Protein 6U47 (pdb70)

Solvent-accessible surface area: 6214 Å² total; per-residue (Å²): 167,119,110,57,83,41,153,1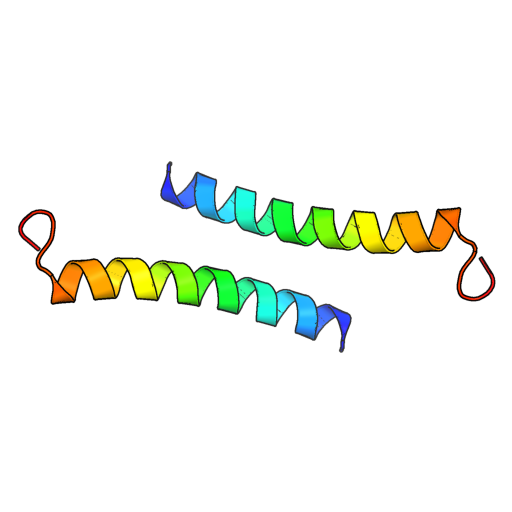32,74,43,47,103,110,22,132,74,89,70,10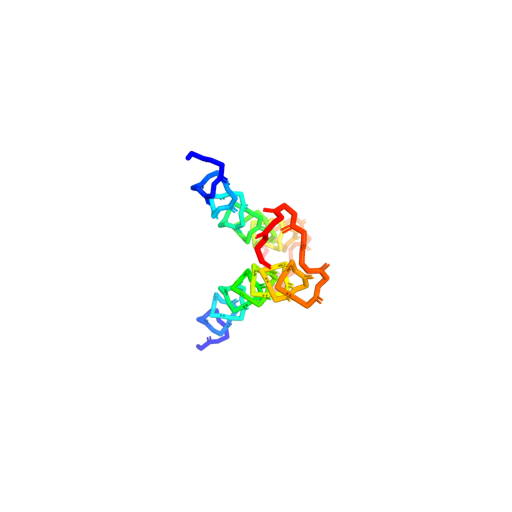4,102,95,115,75,78,21,116,141,118,34,122,132,84,190,180,99,107,44,104,61,153,112,70,49,47,103,106,24,134,71,91,44,104,104,106,111,73,73,4,114,135,110,34,124,129,86,156

Foldseek 3Di:
DVVVVVVVVVVVVVVVVVVVVVVVCVVVCPPVD/DVVVVVVVVVVVVVVVVVVVVVVVCVVVVPPPD

Sequence (66 aa):
EVEALEKKVEALEAKVQKLEKKVEALEHGWDGREVEALEKKVEALEAKVQKLEKKVEALEHGWDGR

Secondary structure (DSSP, 8-state):
-HHHHHHHHHHHHHHHHHHHHHHHHHHHTGGG-/-HHHHHHHHHHHHHHHHHHHHHHHHHHHT-TT-

Radius of gyration: 17.17 Å; Cα contacts (8 Å, |Δi|>4): 13; chains: 2; bounding box: 23×21×59 Å

Structure (mmCIF, N/CA/C/O backbone):
data_6U47
#
_entry.id   6U47
#
_cell.length_a   39.015
_cell.length_b   39.015
_cell.length_c   98.163
_cell.angle_alpha   90.000
_cell.angle_beta   90.000
_cell.angle_gamma   120.000
#
_symmetry.space_group_name_H-M   'H 3'
#
loop_
_entity.id
_entity.type
_entity.pdbx_description
1 polymer 'peptide with Glu:Ala:Lys triad'
2 water water
#
loop_
_atom_site.group_PDB
_atom_site.id
_atom_site.type_symbol
_atom_site.label_atom_id
_atom_site.label_alt_id
_atom_site.label_comp_id
_atom_site.label_asym_id
_atom_site.label_entity_id
_atom_site.label_seq_id
_atom_site.pdbx_PDB_ins_code
_atom_site.Cartn_x
_atom_site.Cartn_y
_atom_site.Cartn_z
_atom_site.occupancy
_atom_site.B_iso_or_equiv
_atom_site.auth_seq_id
_atom_site.auth_comp_id
_atom_site.auth_asym_id
_atom_site.auth_atom_id
_atom_site.pdbx_PDB_model_num
ATOM 4 N N . GLU A 1 2 ? 14.471 -16.372 -33.074 1.00 49.98 1 GLU A N 1
ATOM 5 C CA . GLU A 1 2 ? 15.087 -16.235 -31.776 1.00 46.64 1 GLU A CA 1
ATOM 6 C C . GLU A 1 2 ? 14.964 -14.833 -31.208 1.00 36.81 1 GLU A C 1
ATOM 7 O O . GLU A 1 2 ? 14.537 -14.671 -30.071 1.00 37.32 1 GLU A O 1
ATOM 13 N N . VAL A 1 3 ? 15.331 -13.828 -32.009 1.00 35.47 2 VAL A N 1
ATOM 14 C CA . VAL A 1 3 ? 15.510 -12.476 -31.487 1.00 33.46 2 VAL A CA 1
ATOM 15 C C . VAL A 1 3 ? 14.2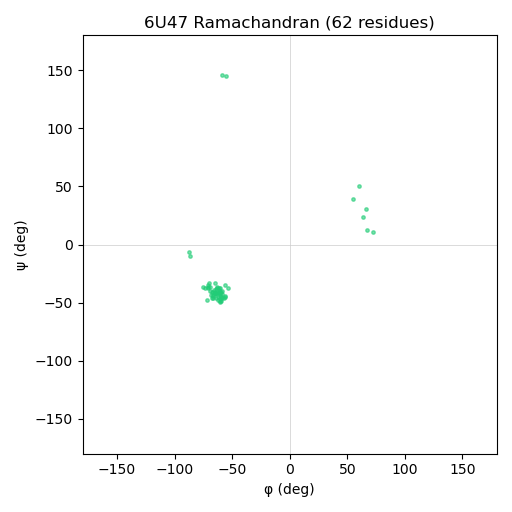60 -11.975 -30.781 1.00 33.14 2 VAL A C 1
ATOM 16 O O . VAL A 1 3 ? 14.355 -11.263 -29.779 1.00 36.53 2 VAL A O 1
ATOM 20 N N . GLU A 1 4 ? 13.076 -12.345 -31.263 1.00 34.63 3 GLU A N 1
ATOM 21 C CA . GLU A 1 4 ? 11.861 -11.983 -30.538 1.00 32.35 3 GLU A CA 1
ATOM 22 C C . GLU A 1 4 ? 11.788 -12.704 -29.195 1.00 31.14 3 GLU A C 1
ATOM 23 O O . GLU A 1 4 ? 11.469 -12.096 -28.168 1.00 29.16 3 GLU A O 1
ATOM 29 N N . ALA A 1 5 ? 12.070 -14.005 -29.184 1.00 29.89 4 ALA A N 1
ATOM 30 C CA . ALA A 1 5 ? 12.104 -14.727 -27.920 1.00 31.09 4 ALA A CA 1
ATOM 31 C C . ALA A 1 5 ? 13.170 -14.153 -26.992 1.00 32.32 4 ALA A C 1
ATOM 32 O O . ALA A 1 5 ? 12.931 -13.980 -25.792 1.00 30.15 4 ALA A O 1
ATOM 34 N N . LEU A 1 6 ? 14.344 -13.830 -27.531 1.00 29.06 5 LEU A N 1
ATOM 35 C CA . LEU A 1 6 ? 15.392 -13.259 -26.693 1.00 33.10 5 LEU A CA 1
ATOM 36 C C . LEU A 1 6 ? 14.936 -11.957 -26.051 1.00 29.79 5 LEU A C 1
ATOM 37 O O . LEU A 1 6 ? 15.211 -11.704 -24.872 1.00 25.88 5 LEU A O 1
ATOM 42 N N . GLU A 1 7 ? 14.232 -11.120 -26.812 1.00 29.90 6 GLU A N 1
ATOM 43 C CA . GLU A 1 7 ? 13.758 -9.856 -26.268 1.00 31.45 6 GLU A CA 1
ATOM 44 C C . GLU A 1 7 ? 12.858 -10.091 -25.066 1.00 30.68 6 GLU A C 1
ATOM 45 O O . GLU A 1 7 ? 12.974 -9.399 -24.047 1.00 26.46 6 GLU A O 1
ATOM 51 N N . LYS A 1 8 ? 11.963 -11.079 -25.166 1.00 31.35 7 LYS A N 1
ATOM 52 C CA . LYS A 1 8 ? 11.003 -11.332 -24.098 1.00 27.83 7 LYS A CA 1
ATOM 53 C C . LYS A 1 8 ? 11.700 -11.844 -22.849 1.00 26.28 7 LYS A C 1
ATOM 54 O O . LYS A 1 8 ? 11.350 -11.447 -21.730 1.00 25.21 7 LYS A O 1
ATOM 60 N N . LYS A 1 9 ? 12.683 -12.732 -23.018 1.00 23.55 8 LYS A N 1
ATOM 61 C CA . LYS A 1 9 ? 13.377 -13.274 -21.860 1.00 23.91 8 LYS A CA 1
ATOM 62 C C . LYS A 1 9 ? 14.221 -12.200 -21.191 1.00 21.00 8 LYS A C 1
ATOM 63 O O . LYS A 1 9 ? 14.253 -12.103 -19.961 1.00 22.28 8 LYS A O 1
ATOM 69 N N . VAL A 1 10 ? 14.880 -11.357 -21.979 1.00 23.13 9 VAL A N 1
ATOM 70 C CA . VAL A 1 10 ? 15.667 -10.288 -21.375 1.00 25.61 9 VAL A CA 1
ATOM 71 C C . VAL A 1 10 ? 14.765 -9.356 -20.572 1.00 24.20 9 VAL A C 1
ATOM 72 O O . VAL A 1 10 ? 15.104 -8.952 -19.453 1.00 23.66 9 VAL A O 1
ATOM 76 N N . GLU A 1 11 ? 13.582 -9.041 -21.106 1.00 23.82 10 GLU A N 1
ATOM 77 C CA . GLU A 1 11 ? 12.653 -8.173 -20.388 1.00 24.49 10 GLU A CA 1
ATOM 78 C C . GLU A 1 11 ? 12.163 -8.832 -19.103 1.00 23.49 10 GLU A C 1
ATOM 79 O O . GLU A 1 11 ? 12.053 -8.174 -18.064 1.00 22.51 10 GLU A O 1
ATOM 85 N N . ALA A 1 12 ? 11.872 -10.132 -19.150 1.00 23.30 11 ALA A N 1
ATOM 86 C CA . ALA A 1 12 ? 11.546 -10.857 -17.930 1.00 19.93 11 ALA A CA 1
ATOM 87 C C . ALA A 1 12 ? 12.675 -10.732 -16.910 1.00 21.05 11 ALA A C 1
ATOM 88 O O . ALA A 1 12 ? 12.437 -10.445 -15.732 1.00 20.79 11 ALA A O 1
ATOM 90 N N . LEU A 1 13 ? 13.922 -10.919 -17.366 1.00 21.81 12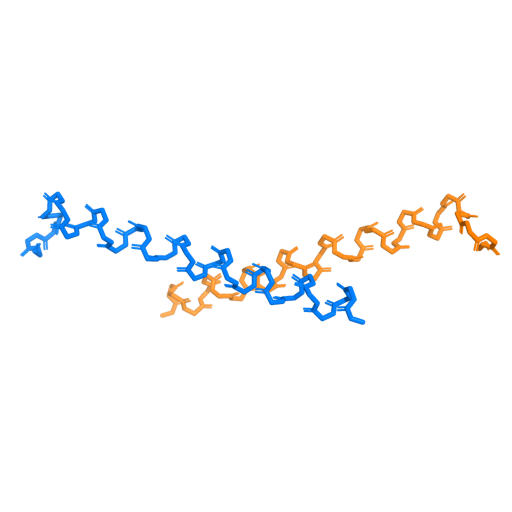 LEU A N 1
ATOM 91 C CA . LEU A 1 13 ? 15.076 -10.886 -16.474 1.00 19.27 12 LEU A CA 1
ATOM 92 C C . LEU A 1 13 ? 15.259 -9.509 -15.853 1.00 20.88 12 LEU A C 1
ATOM 93 O O . LEU A 1 13 ? 15.592 -9.390 -14.664 1.00 18.73 12 LEU A O 1
ATOM 98 N N . GLU A 1 14 ? 15.075 -8.458 -16.652 1.00 18.60 13 GLU A N 1
ATOM 99 C CA . GLU A 1 14 ? 15.210 -7.108 -16.129 1.00 18.63 13 GLU A CA 1
ATOM 100 C C . GLU A 1 14 ? 14.225 -6.858 -15.005 1.00 18.36 13 GLU A C 1
ATOM 101 O O . GLU A 1 14 ? 14.591 -6.289 -13.973 1.00 19.44 13 GLU A O 1
ATOM 107 N N . ALA A 1 15 ? 12.968 -7.266 -15.187 1.00 16.95 14 ALA A N 1
ATOM 108 C CA . ALA A 1 15 ? 11.989 -7.111 -14.118 1.00 17.61 14 ALA A CA 1
ATOM 109 C C . ALA A 1 15 ? 12.421 -7.882 -12.885 1.00 16.28 14 ALA A C 1
ATOM 110 O O . ALA A 1 15 ? 12.426 -7.349 -11.774 1.00 18.27 14 ALA A O 1
ATOM 112 N N . LYS A 1 16 ? 12.806 -9.143 -13.070 1.00 19.30 15 LYS A N 1
ATOM 113 C CA . LYS A 1 16 ? 13.233 -9.957 -11.938 1.00 17.20 15 LYS A CA 1
ATOM 114 C C . LYS A 1 1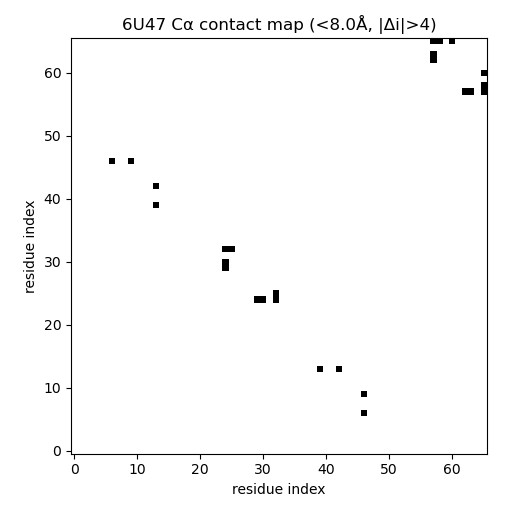6 ? 14.481 -9.386 -11.279 1.00 15.06 15 LYS A C 1
ATOM 115 O O . LYS A 1 16 ? 14.612 -9.426 -10.055 1.00 18.34 15 LYS A O 1
ATOM 121 N N . VAL A 1 17 ? 15.410 -8.844 -12.064 1.00 16.69 16 VAL A N 1
ATOM 122 C CA . VAL A 1 17 ? 16.617 -8.307 -11.444 1.00 19.47 16 VAL A CA 1
ATOM 123 C C . VAL A 1 17 ? 16.297 -7.039 -10.679 1.00 19.60 16 VAL A C 1
ATOM 124 O O . VAL A 1 17 ? 16.861 -6.786 -9.612 1.00 22.31 16 VAL A O 1
ATOM 128 N N . GLN A 1 18 ? 15.359 -6.241 -11.181 1.00 20.16 17 GLN A N 1
ATOM 129 C CA . GLN A 1 18 ? 14.976 -5.049 -10.443 1.00 20.76 17 GLN A CA 1
ATOM 130 C C . GLN A 1 18 ? 14.342 -5.416 -9.103 1.00 20.77 17 GLN A C 1
ATOM 131 O O . GLN A 1 18 ? 14.707 -4.858 -8.066 1.00 18.40 17 GLN A O 1
ATOM 137 N N . LYS A 1 19 ? 13.417 -6.380 -9.091 1.00 17.71 18 LYS A N 1
ATOM 138 C CA . LYS A 1 19 ? 12.827 -6.783 -7.817 1.00 20.72 18 LYS A CA 1
ATOM 139 C C . LYS A 1 19 ? 13.877 -7.339 -6.849 1.00 20.00 18 LYS A C 1
ATOM 140 O O . LYS A 1 19 ? 13.813 -7.078 -5.647 1.00 21.28 18 LYS A O 1
ATOM 146 N N . LEU A 1 20 ? 14.844 -8.118 -7.345 1.00 19.43 19 LEU A N 1
ATOM 147 C CA . LEU A 1 20 ? 15.861 -8.678 -6.450 1.00 16.64 19 LEU A CA 1
ATOM 148 C C . LEU A 1 20 ? 16.734 -7.583 -5.864 1.00 18.67 19 LEU A C 1
ATOM 149 O O . LEU A 1 20 ? 17.117 -7.640 -4.689 1.00 20.60 19 LEU A O 1
ATOM 154 N N . GLU A 1 21 ? 17.068 -6.581 -6.669 1.00 17.51 20 GLU A N 1
ATOM 155 C CA . GLU A 1 21 ? 17.852 -5.466 -6.157 1.00 20.20 20 GLU A CA 1
ATOM 156 C C . GLU A 1 21 ? 17.134 -4.771 -5.003 1.00 19.21 20 GLU A C 1
ATOM 157 O O . GLU A 1 21 ? 17.738 -4.470 -3.966 1.00 18.36 20 GLU A O 1
ATOM 163 N N . LYS A 1 22 ? 15.840 -4.502 -5.174 1.00 19.42 21 LYS A N 1
ATOM 164 C CA . LYS A 1 22 ? 15.071 -3.866 -4.119 1.00 18.87 21 LYS A CA 1
ATOM 165 C C . LYS A 1 22 ? 15.059 -4.732 -2.872 1.00 21.00 21 LYS A C 1
ATOM 166 O O . LYS A 1 22 ? 15.340 -4.252 -1.768 1.00 23.64 21 LYS A O 1
ATOM 172 N N . LYS A 1 23 ? 14.739 -6.021 -3.028 1.00 21.65 22 LYS A N 1
ATOM 173 C CA . LYS A 1 23 ? 14.691 -6.904 -1.867 1.00 19.97 22 LYS A CA 1
ATOM 174 C C . LYS A 1 23 ? 16.046 -6.973 -1.175 1.00 18.80 22 LYS A C 1
ATOM 175 O O . LYS A 1 23 ? 16.125 -6.927 0.056 1.00 23.05 22 LYS A O 1
ATOM 181 N N . VAL A 1 24 ? 17.125 -7.074 -1.951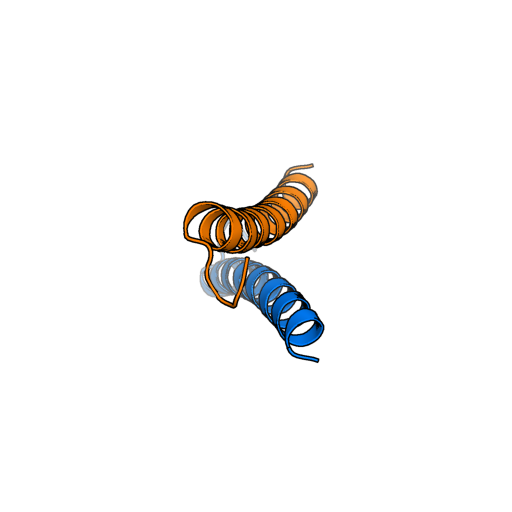 1.00 21.49 23 VAL A N 1
ATOM 182 C CA . VAL A 1 24 ? 18.454 -7.217 -1.359 1.00 22.22 23 VAL A CA 1
ATOM 183 C C . VAL A 1 24 ? 18.895 -5.909 -0.709 1.00 20.23 23 VAL A C 1
ATOM 184 O O . VAL A 1 24 ? 19.538 -5.908 0.348 1.00 19.50 23 VAL A O 1
ATOM 188 N N . GLU A 1 25 ? 18.546 -4.775 -1.318 1.00 22.88 24 GLU A N 1
ATOM 189 C CA . GLU A 1 25 ? 18.855 -3.494 -0.696 1.00 20.86 24 GLU A CA 1
ATOM 190 C C . GLU A 1 25 ? 18.100 -3.333 0.608 1.00 21.71 24 GLU A C 1
ATOM 191 O O . GLU A 1 25 ? 18.610 -2.714 1.543 1.00 24.97 24 GLU A O 1
ATOM 197 N N . ALA A 1 26 ? 16.887 -3.880 0.695 1.00 20.54 25 ALA A N 1
ATOM 198 C CA . ALA A 1 26 ? 16.167 -3.838 1.963 1.00 18.25 25 ALA A CA 1
ATOM 199 C C . ALA A 1 26 ? 16.806 -4.765 2.992 1.00 24.48 25 ALA A C 1
ATOM 200 O O . ALA A 1 26 ? 16.874 -4.426 4.181 1.00 25.22 25 ALA A O 1
ATOM 202 N N . LEU A 1 27 ? 17.292 -5.935 2.558 1.00 23.83 26 LEU A N 1
ATOM 203 C CA . LEU A 1 27 ? 17.994 -6.816 3.484 1.00 23.15 26 LEU A CA 1
ATOM 204 C C . LEU A 1 27 ? 19.311 -6.198 3.937 1.00 24.06 26 LEU A C 1
ATOM 205 O O . LEU A 1 27 ? 19.627 -6.215 5.129 1.00 27.23 26 LEU A O 1
ATOM 210 N N . GLU A 1 28 ? 20.082 -5.622 3.015 1.00 20.96 27 GLU A N 1
ATOM 211 C CA . GLU A 1 28 ? 21.362 -5.031 3.408 1.00 24.61 27 GLU A CA 1
ATOM 212 C C . GLU A 1 28 ? 21.176 -3.849 4.362 1.00 24.94 27 GLU A C 1
ATOM 213 O O . GLU A 1 28 ? 21.935 -3.691 5.326 1.00 29.56 27 GLU A O 1
ATOM 219 N N . HIS A 1 29 ? 20.191 -2.998 4.106 1.00 23.03 28 HIS A N 1
ATOM 220 C CA . HIS A 1 29 ? 19.986 -1.835 4.950 1.00 23.27 28 HIS A CA 1
ATOM 221 C C . HIS A 1 29 ? 19.118 -2.140 6.156 1.00 25.58 28 HIS A C 1
ATOM 222 O O . HIS A 1 29 ? 19.020 -1.300 7.055 1.00 20.56 28 HIS A O 1
ATOM 229 N N . GLY A 1 30 ? 18.501 -3.319 6.197 1.00 27.99 29 GLY A N 1
ATOM 230 C CA . GLY A 1 30 ? 17.604 -3.653 7.285 1.00 26.22 29 GLY A CA 1
ATOM 231 C C . GLY A 1 30 ? 16.345 -2.818 7.325 1.00 29.92 29 GLY A C 1
ATOM 232 O O . GLY A 1 30 ? 15.811 -2.573 8.410 1.00 32.96 29 GLY A O 1
ATOM 233 N N . TRP A 1 31 ? 15.855 -2.363 6.170 1.00 27.92 30 TRP A N 1
ATOM 234 C CA . TRP A 1 31 ? 14.640 -1.559 6.152 1.00 27.06 30 TRP A CA 1
ATOM 235 C C . TRP A 1 31 ? 13.478 -2.331 6.760 1.00 36.02 30 TRP A C 1
ATOM 236 O O . TRP A 1 31 ? 13.402 -3.558 6.664 1.00 38.05 30 TRP A O 1
ATOM 247 N N . ASP A 1 32 ? 12.589 -1.592 7.429 1.00 37.71 31 ASP A N 1
ATOM 248 C CA . ASP A 1 32 ? 11.335 -2.129 7.951 1.00 37.16 31 ASP A CA 1
ATOM 249 C C . ASP A 1 32 ? 11.559 -3.345 8.854 1.00 38.11 31 ASP A C 1
ATOM 250 O O . ASP A 1 32 ? 10.807 -4.319 8.817 1.00 37.98 31 ASP A O 1
ATOM 255 N N . GLY A 1 33 ? 12.609 -3.290 9.670 1.00 35.71 32 GLY A N 1
ATOM 256 C CA . GLY A 1 33 ? 12.880 -4.332 10.641 1.00 45.45 32 GLY A CA 1
ATOM 257 C C . GLY A 1 33 ? 13.265 -5.680 10.073 1.00 49.40 32 GLY A C 1
ATOM 258 O O . GLY A 1 33 ? 13.286 -6.667 10.819 1.00 49.61 32 GLY A O 1
ATOM 259 N N . ARG A 1 34 ? 13.572 -5.757 8.782 1.00 44.55 33 ARG A N 1
ATOM 260 C CA . ARG A 1 34 ? 13.939 -7.022 8.162 1.00 44.36 33 ARG A CA 1
ATOM 261 C C . ARG A 1 34 ? 15.419 -7.309 8.379 1.00 40.75 33 ARG A C 1
ATOM 262 O O . ARG A 1 34 ? 16.268 -6.785 7.665 1.00 41.28 33 ARG A O 1
ATOM 273 N N . GLU B 1 2 ? -1.494 -7.317 -4.240 1.00 38.64 1 GLU B N 1
ATOM 274 C CA . GLU B 1 2 ? -2.033 -6.586 -5.379 1.00 38.99 1 GLU B CA 1
ATOM 275 C C . GLU B 1 2 ? -0.983 -5.666 -5.983 1.00 33.37 1 GLU B C 1
ATOM 276 O O . GLU B 1 2 ? -0.935 -5.505 -7.199 1.00 40.45 1 GLU B O 1
ATOM 282 N N . VAL B 1 3 ? -0.140 -5.070 -5.133 1.00 35.64 2 VAL B N 1
ATOM 283 C CA . VAL B 1 3 ? 0.898 -4.173 -5.629 1.00 30.57 2 VAL B CA 1
ATOM 284 C C . VAL B 1 3 ? 1.946 -4.947 -6.418 1.00 32.60 2 VAL B C 1
ATOM 285 O O . VAL B 1 3 ? 2.384 -4.503 -7.484 1.00 32.27 2 VAL B O 1
ATOM 289 N N . GLU B 1 4 ? 2.369 -6.112 -5.921 1.00 32.98 3 GLU B N 1
ATOM 290 C CA . GLU B 1 4 ? 3.345 -6.886 -6.683 1.00 32.22 3 GLU B CA 1
ATOM 291 C C . GLU B 1 4 ? 2.738 -7.471 -7.946 1.00 25.89 3 GLU B C 1
ATOM 292 O O . GLU B 1 4 ? 3.433 -7.605 -8.952 1.00 27.91 3 GLU B O 1
ATOM 298 N N . ALA B 1 5 ? 1.456 -7.821 -7.917 1.00 26.28 4 ALA B N 1
ATOM 299 C CA . ALA B 1 5 ? 0.767 -8.200 -9.143 1.00 31.97 4 ALA B CA 1
ATOM 300 C C . ALA B 1 5 ? 0.682 -7.021 -10.109 1.00 32.03 4 ALA B C 1
ATOM 301 O O . ALA B 1 5 ? 0.882 -7.180 -11.322 1.00 27.52 4 ALA B O 1
ATOM 303 N N . LEU B 1 6 ? 0.385 -5.828 -9.582 1.00 27.33 5 LEU B N 1
ATOM 304 C CA . LEU B 1 6 ? 0.303 -4.639 -10.421 1.00 31.21 5 LEU B CA 1
ATOM 305 C C . LEU B 1 6 ? 1.633 -4.350 -11.099 1.00 30.61 5 LEU B C 1
ATOM 306 O O . LEU B 1 6 ? 1.671 -3.895 -12.250 1.00 23.97 5 LEU B O 1
ATOM 311 N N . GLU B 1 7 ? 2.735 -4.590 -10.391 1.00 25.07 6 GLU B N 1
ATOM 312 C CA . GLU B 1 7 ? 4.041 -4.286 -10.954 1.00 28.68 6 GLU B CA 1
ATOM 313 C C . GLU B 1 7 ? 4.372 -5.229 -12.098 1.00 26.91 6 GLU B C 1
ATOM 314 O O . GLU B 1 7 ? 5.021 -4.835 -13.073 1.00 22.94 6 GLU B O 1
ATOM 320 N N . LYS B 1 8 ? 3.964 -6.491 -11.974 1.00 26.39 7 LYS B N 1
ATOM 321 C CA . LYS B 1 8 ? 4.204 -7.450 -13.040 1.00 27.29 7 LYS B CA 1
ATOM 322 C C . LYS B 1 8 ? 3.483 -7.009 -14.304 1.00 23.44 7 LYS B C 1
ATOM 323 O O . LYS B 1 8 ? 4.081 -6.938 -15.381 1.00 27.68 7 LYS B O 1
ATOM 329 N N . LYS B 1 9 ? 2.205 -6.650 -14.166 1.00 22.39 8 LYS B N 1
ATOM 330 C CA . LYS B 1 9 ? 1.370 -6.302 -15.310 1.00 22.64 8 LYS B CA 1
ATOM 331 C C . LYS B 1 9 ? 1.913 -5.087 -16.033 1.00 20.29 8 LYS B C 1
ATOM 332 O O . LYS B 1 9 ? 1.971 -5.054 -17.268 1.00 21.94 8 LYS B O 1
ATOM 338 N N . VAL B 1 10 ? 2.292 -4.066 -15.270 1.00 20.26 9 VAL B N 1
ATOM 339 C CA . VAL B 1 10 ? 2.895 -2.871 -15.845 1.00 22.18 9 VAL B CA 1
ATOM 340 C C . VAL B 1 10 ? 4.134 -3.240 -16.654 1.00 25.31 9 VAL B C 1
ATOM 341 O O . VAL B 1 10 ? 4.304 -2.802 -17.802 1.00 22.13 9 VAL B O 1
ATOM 345 N N . GLU B 1 11 ? 4.985 -4.110 -16.101 1.00 24.97 10 GLU B N 1
ATOM 346 C CA . GLU B 1 11 ? 6.181 -4.512 -16.830 1.00 22.55 10 GLU B CA 1
ATOM 347 C C . GLU B 1 11 ? 5.830 -5.282 -18.093 1.00 18.83 10 GLU B C 1
ATOM 348 O O . GLU B 1 11 ? 6.441 -5.069 -19.143 1.00 20.53 10 GLU B O 1
ATOM 354 N N . ALA B 1 12 ? 4.859 -6.187 -18.018 1.00 19.75 11 ALA B N 1
ATOM 355 C CA . ALA B 1 12 ? 4.372 -6.809 -19.242 1.00 19.54 11 ALA B CA 1
ATOM 356 C C . ALA B 1 12 ? 3.838 -5.748 -20.197 1.00 22.01 11 ALA B C 1
ATOM 357 O O . ALA B 1 12 ? 4.096 -5.803 -21.402 1.00 27.26 11 ALA B O 1
ATOM 359 N N . LEU B 1 13 ? 3.132 -4.740 -19.666 1.00 25.17 12 LEU B N 1
ATOM 360 C CA . LEU B 1 13 ? 2.568 -3.696 -20.513 1.00 19.31 12 LEU B CA 1
ATOM 361 C C . LEU B 1 13 ? 3.665 -2.862 -21.157 1.00 22.12 12 LEU B C 1
ATOM 362 O O . LEU B 1 13 ? 3.592 -2.545 -22.352 1.00 19.12 12 LEU B O 1
ATOM 367 N N . GLU B 1 14 ? 4.687 -2.494 -20.377 1.00 20.44 13 GLU B N 1
ATOM 368 C CA . GLU B 1 14 ? 5.776 -1.701 -20.934 1.00 19.38 13 GLU B CA 1
ATOM 369 C C . GLU B 1 14 ? 6.473 -2.450 -22.054 1.00 19.23 13 GLU B C 1
ATOM 370 O O . GLU B 1 14 ? 6.869 -1.848 -23.057 1.00 20.48 13 GLU B O 1
ATOM 376 N N . ALA B 1 15 ? 6.627 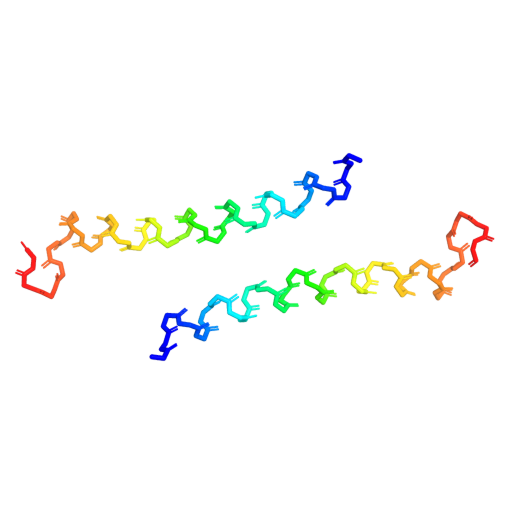-3.766 -21.910 1.00 17.39 14 ALA B N 1
ATOM 377 C CA 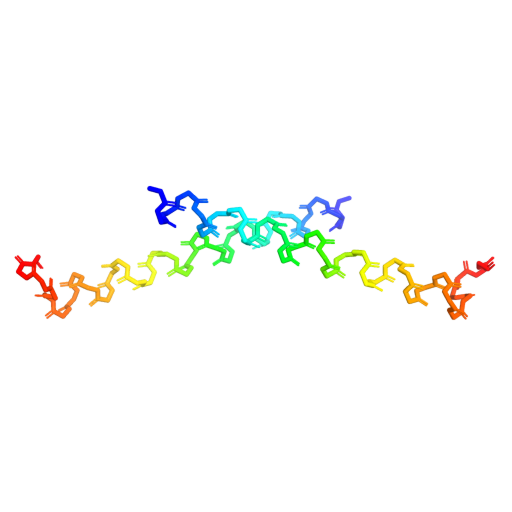. ALA B 1 15 ? 7.284 -4.526 -22.965 1.00 19.62 14 ALA B CA 1
ATOM 378 C C . ALA B 1 15 ? 6.424 -4.551 -24.216 1.00 18.96 14 ALA B C 1
ATOM 379 O O . ALA B 1 15 ? 6.915 -4.308 -25.326 1.00 20.14 14 ALA B O 1
ATOM 381 N N . LYS B 1 16 ? 5.129 -4.828 -24.054 1.00 18.55 15 LYS B N 1
ATOM 382 C CA . LYS B 1 16 ? 4.243 -4.874 -25.210 1.00 17.10 15 LYS B CA 1
ATOM 383 C C . LYS B 1 16 ? 4.153 -3.513 -25.882 1.00 16.39 15 LYS B C 1
ATOM 384 O O . LYS B 1 16 ? 4.083 -3.420 -27.113 1.00 20.40 15 LYS B O 1
ATOM 390 N N . VAL B 1 17 ? 4.175 -2.440 -25.092 1.00 16.39 16 VAL B N 1
ATOM 391 C CA . VAL B 1 17 ? 3.997 -1.115 -25.667 1.00 17.83 16 VAL B CA 1
ATOM 392 C C . VAL B 1 17 ? 5.231 -0.716 -26.466 1.00 18.40 16 VAL B C 1
ATOM 393 O O . VAL B 1 17 ? 5.128 -0.279 -27.619 1.00 20.43 16 VAL B O 1
ATOM 397 N N . GLN B 1 18 ? 6.417 -0.903 -25.883 1.00 18.39 17 GLN B N 1
ATOM 398 C CA . GLN B 1 18 ? 7.641 -0.628 -26.618 1.00 20.29 17 GLN B CA 1
ATOM 399 C C . GLN B 1 18 ? 7.661 -1.386 -27.936 1.00 19.96 17 GLN B C 1
ATOM 400 O O . GLN B 1 18 ? 8.108 -0.854 -28.954 1.00 13.67 17 GLN B O 1
ATOM 406 N N . LYS B 1 19 ? 7.144 -2.617 -27.947 1.00 18.64 18 LYS B N 1
ATOM 407 C CA . LYS B 1 19 ? 7.177 -3.382 -29.187 1.00 21.24 18 LYS B CA 1
ATOM 408 C C . LYS B 1 19 ? 6.131 -2.885 -30.184 1.00 19.44 18 LYS B C 1
ATOM 409 O O . LYS B 1 19 ? 6.390 -2.863 -31.394 1.00 17.54 18 LYS B O 1
ATOM 415 N N . LEU B 1 20 ? 4.951 -2.469 -29.701 1.00 16.78 19 LEU B N 1
ATOM 416 C CA . LEU B 1 20 ? 3.976 -1.830 -30.587 1.00 14.47 19 LEU B CA 1
ATOM 417 C C . LEU B 1 20 ? 4.540 -0.548 -31.200 1.00 18.70 19 LEU B C 1
ATOM 418 O O . LEU B 1 20 ? 4.387 -0.307 -32.406 1.00 17.40 19 LEU B O 1
ATOM 423 N N . GLU B 1 21 ? 5.206 0.287 -30.386 1.00 16.27 20 GLU B N 1
ATOM 424 C CA . GLU B 1 21 ? 5.816 1.507 -30.916 1.00 16.58 20 GLU B CA 1
ATOM 425 C C . GLU B 1 21 ? 6.794 1.198 -32.049 1.00 16.37 20 GLU B C 1
ATOM 426 O O . GLU B 1 21 ? 6.807 1.879 -33.079 1.00 15.69 20 GLU B O 1
ATOM 432 N N . LYS B 1 22 ? 7.624 0.177 -31.870 1.00 17.05 21 LYS B N 1
ATOM 433 C CA . LYS B 1 22 ? 8.571 -0.207 -32.905 1.00 15.95 21 LYS B CA 1
ATOM 434 C C . LYS B 1 22 ? 7.851 -0.676 -34.153 1.00 19.37 21 LYS B C 1
ATOM 435 O O . LYS B 1 22 ? 8.235 -0.316 -35.272 1.00 22.41 21 LYS B O 1
ATOM 441 N N . LYS B 1 23 ? 6.796 -1.474 -33.979 1.00 19.36 22 LYS B N 1
ATOM 442 C CA . LYS B 1 23 ? 6.046 -1.970 -35.126 1.00 20.05 22 LYS B CA 1
ATOM 443 C C . LYS B 1 23 ? 5.317 -0.838 -35.852 1.00 19.03 22 LYS B C 1
ATOM 444 O O . LYS B 1 23 ? 5.304 -0.785 -37.085 1.00 21.81 22 LYS B O 1
ATOM 450 N N . VAL B 1 24 ? 4.730 0.091 -35.105 1.00 22.72 23 VAL B N 1
ATOM 451 C CA . VAL B 1 24 ? 3.958 1.163 -35.720 1.00 19.04 23 VAL B CA 1
ATOM 452 C C . VAL B 1 24 ? 4.882 2.178 -36.391 1.00 21.54 23 VAL B C 1
ATOM 453 O O . VAL B 1 24 ? 4.579 2.683 -37.481 1.00 22.12 23 VAL B O 1
ATOM 457 N N . GLU B 1 25 ? 6.038 2.469 -35.779 1.00 18.63 24 GLU B N 1
ATOM 458 C CA . GLU B 1 25 ? 6.995 3.355 -36.434 1.00 20.88 24 GLU B CA 1
ATOM 459 C C . GLU B 1 25 ? 7.452 2.768 -37.763 1.00 24.00 24 GLU B C 1
ATOM 460 O O . GLU B 1 25 ? 7.564 3.485 -38.760 1.00 23.52 24 GLU B O 1
ATOM 466 N N . ALA B 1 26 ? 7.693 1.459 -37.805 1.00 21.00 25 ALA B N 1
ATOM 467 C CA . ALA B 1 26 ? 8.054 0.833 -39.066 1.00 21.34 25 ALA B CA 1
ATOM 468 C C . ALA B 1 26 ? 6.944 1.000 -40.096 1.00 27.96 25 ALA B C 1
ATOM 469 O O . ALA B 1 26 ? 7.200 1.366 -41.251 1.00 26.47 25 ALA B O 1
ATOM 471 N N . LEU B 1 27 ? 5.698 0.739 -39.695 1.00 28.53 26 LEU B N 1
ATOM 472 C CA . LEU B 1 27 ? 4.580 0.898 -40.618 1.00 26.16 26 LEU B CA 1
ATOM 473 C C . LEU B 1 27 ? 4.497 2.332 -41.123 1.00 28.01 26 LEU B C 1
ATOM 474 O O . LEU B 1 27 ? 4.406 2.572 -42.329 1.00 31.01 26 LEU B O 1
ATOM 479 N N . GLU B 1 28 ? 4.559 3.304 -40.207 1.00 29.92 27 GLU B N 1
ATOM 480 C CA . GLU B 1 28 ? 4.410 4.711 -40.580 1.00 28.63 27 GLU B CA 1
ATOM 481 C C . GLU B 1 28 ? 5.531 5.177 -41.495 1.00 27.99 27 GLU B C 1
ATOM 482 O O . GLU B 1 28 ? 5.304 5.976 -42.412 1.00 25.56 27 GLU B O 1
ATOM 488 N N . HIS B 1 29 ? 6.753 4.719 -41.244 1.00 24.37 28 HIS B N 1
ATOM 489 C CA . HIS B 1 29 ? 7.894 5.134 -42.039 1.00 25.65 28 HIS B CA 1
ATOM 490 C C . HIS B 1 29 ? 8.096 4.266 -43.266 1.00 28.74 28 HIS B C 1
ATOM 491 O O . HIS B 1 29 ? 8.957 4.581 -44.091 1.00 27.33 28 HIS B O 1
ATOM 498 N N . GLY B 1 30 ? 7.327 3.193 -43.410 1.00 30.05 29 GLY B N 1
ATOM 499 C CA . GLY B 1 30 ? 7.509 2.320 -44.551 1.00 28.02 29 GLY B CA 1
ATOM 500 C C . GLY B 1 30 ? 8.849 1.630 -44.592 1.00 34.24 29 GLY B C 1
ATOM 501 O O . GLY B 1 30 ? 9.300 1.239 -45.676 1.00 39.43 29 GLY B O 1
ATOM 502 N N . TRP B 1 31 ? 9.512 1.480 -43.441 1.00 29.59 30 TRP B N 1
ATOM 503 C CA . TRP B 1 31 ? 10.774 0.751 -43.396 1.00 33.86 30 TRP B CA 1
ATOM 504 C C . TRP B 1 31 ? 10.587 -0.641 -43.981 1.00 35.77 30 TRP B C 1
ATOM 505 O O . TRP B 1 31 ? 9.513 -1.238 -43.867 1.00 39.70 30 TRP B O 1
ATOM 516 N N . ASP B 1 32 ? 11.627 -1.132 -44.659 1.00 39.29 31 ASP B N 1
ATOM 517 C CA . ASP B 1 32 ? 11.727 -2.537 -45.049 1.00 37.93 31 ASP B CA 1
ATOM 518 C C . ASP B 1 32 ? 10.572 -2.965 -45.959 1.00 40.35 31 ASP B C 1
ATOM 519 O O . ASP B 1 32 ? 9.894 -3.965 -45.715 1.00 46.39 31 ASP B O 1
ATOM 524 N N . GLY B 1 33 ? 10.340 -2.182 -47.010 1.00 36.79 32 GLY B N 1
ATOM 525 C CA . GLY B 1 33 ? 9.349 -2.524 -48.009 1.00 45.63 32 GLY B CA 1
ATOM 526 C C . GLY B 1 33 ? 7.899 -2.399 -47.593 1.00 51.71 32 GLY B C 1
ATOM 527 O O . GLY B 1 33 ? 7.020 -2.869 -48.325 1.00 58.55 32 GLY B O 1
ATOM 528 N N . ARG B 1 34 ? 7.611 -1.783 -46.451 1.00 48.14 33 ARG B N 1
ATOM 529 C CA . ARG B 1 34 ? 6.231 -1.602 -46.010 1.00 46.06 33 ARG B CA 1
ATOM 530 C C . ARG B 1 34 ? 5.581 -0.432 -46.744 1.00 44.81 33 ARG B C 1
ATOM 531 O O . ARG B 1 34 ? 4.410 -0.494 -47.121 1.00 43.50 33 ARG B O 1
#

B-factor: mean 28.25, std 9.76, range [12.4, 59.05]